Protein AF-A0A3R7VPW5-F1 (afdb_monomer)

Structure (mmCIF, N/CA/C/O backbone):
data_AF-A0A3R7VPW5-F1
#
_entry.id   AF-A0A3R7VPW5-F1
#
loop_
_atom_site.group_PDB
_atom_site.id
_atom_site.type_symbol
_atom_site.label_atom_id
_atom_site.label_alt_id
_atom_site.label_comp_id
_atom_site.label_asym_id
_atom_site.label_entity_id
_atom_site.label_seq_id
_atom_site.pdbx_PDB_ins_code
_atom_site.Cartn_x
_atom_site.Cartn_y
_atom_site.Cartn_z
_atom_site.occupancy
_atom_site.B_iso_or_equiv
_atom_site.auth_seq_id
_atom_site.auth_comp_id
_atom_site.auth_asym_id
_atom_site.auth_atom_id
_atom_site.pdbx_PDB_model_num
ATOM 1 N N . MET A 1 1 ? -19.831 1.183 9.216 1.00 70.62 1 MET A N 1
ATOM 2 C CA . MET A 1 1 ? -18.362 1.276 9.077 1.00 70.62 1 MET A CA 1
ATOM 3 C C . MET A 1 1 ? -18.044 1.295 7.594 1.00 70.62 1 MET A C 1
ATOM 5 O O . MET A 1 1 ? -18.608 0.481 6.871 1.00 70.62 1 MET A O 1
ATOM 9 N N . ALA A 1 2 ? -17.261 2.266 7.124 1.00 86.50 2 ALA A N 1
ATOM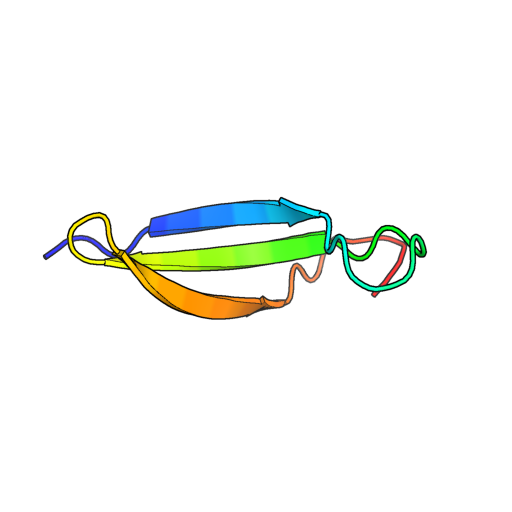 10 C CA . ALA A 1 2 ? -16.937 2.412 5.705 1.00 86.50 2 ALA A CA 1
ATOM 11 C C . ALA A 1 2 ? -15.573 1.775 5.420 1.00 86.50 2 ALA A C 1
ATOM 13 O O . ALA A 1 2 ? -14.587 2.112 6.070 1.00 86.50 2 ALA A O 1
ATOM 14 N N . MET A 1 3 ? -15.525 0.867 4.447 1.00 94.69 3 MET A N 1
ATOM 15 C CA . MET A 1 3 ? -14.277 0.283 3.964 1.00 94.69 3 MET A CA 1
ATOM 16 C C . MET A 1 3 ? -13.712 1.158 2.842 1.00 94.69 3 MET A C 1
ATOM 18 O O . MET A 1 3 ? -14.425 1.491 1.894 1.00 94.69 3 MET A O 1
ATOM 22 N N . LYS A 1 4 ? -12.427 1.511 2.930 1.00 96.81 4 LYS A N 1
ATOM 23 C CA . LYS A 1 4 ? -11.709 2.286 1.912 1.00 96.81 4 LYS A CA 1
ATOM 24 C C . LYS A 1 4 ? -10.545 1.477 1.354 1.00 96.81 4 LYS A C 1
ATOM 26 O O . LYS A 1 4 ? -9.827 0.818 2.099 1.00 96.81 4 LYS A O 1
ATOM 31 N N . TYR A 1 5 ? -10.330 1.592 0.049 1.00 97.06 5 TYR A N 1
ATOM 32 C CA . TYR A 1 5 ? -9.141 1.083 -0.624 1.00 97.06 5 TYR A CA 1
ATOM 33 C C . TYR A 1 5 ? -8.235 2.265 -0.958 1.00 97.06 5 TYR A C 1
ATOM 35 O O . TYR A 1 5 ? -8.651 3.195 -1.649 1.00 97.06 5 TYR A O 1
ATOM 43 N N . VAL A 1 6 ? -7.015 2.257 -0.425 1.00 97.19 6 VAL A N 1
ATOM 44 C CA . VAL A 1 6 ? -6.011 3.297 -0.680 1.00 97.19 6 VAL A CA 1
ATOM 45 C C . VAL A 1 6 ? -4.893 2.693 -1.510 1.00 97.19 6 VAL A C 1
ATOM 47 O O . VAL A 1 6 ? -4.158 1.837 -1.023 1.00 97.19 6 VAL A O 1
ATOM 50 N N . GLN A 1 7 ? -4.764 3.135 -2.757 1.00 97.12 7 GLN A N 1
ATOM 51 C CA . GLN A 1 7 ? -3.678 2.697 -3.624 1.00 97.12 7 GLN A CA 1
ATOM 52 C C . GLN A 1 7 ? -2.336 3.225 -3.101 1.00 97.12 7 GLN A C 1
ATOM 54 O O . GLN A 1 7 ? -2.205 4.400 -2.762 1.00 97.12 7 GLN A O 1
ATOM 59 N N . THR A 1 8 ? -1.339 2.349 -3.056 1.00 96.94 8 THR A N 1
ATOM 60 C CA . THR A 1 8 ? 0.036 2.665 -2.674 1.00 96.94 8 THR A CA 1
ATOM 61 C C . THR A 1 8 ? 1.026 1.789 -3.446 1.00 96.94 8 THR A C 1
ATOM 63 O O . THR A 1 8 ? 0.637 0.876 -4.183 1.00 96.94 8 THR A O 1
ATOM 66 N N . THR A 1 9 ? 2.313 2.058 -3.257 1.00 96.81 9 THR A N 1
ATOM 67 C CA . THR A 1 9 ? 3.423 1.291 -3.826 1.00 96.81 9 THR A CA 1
ATOM 68 C C . THR A 1 9 ? 4.064 0.427 -2.742 1.00 96.81 9 THR A C 1
ATOM 70 O O . THR A 1 9 ? 4.293 0.889 -1.626 1.00 96.81 9 THR A O 1
ATOM 73 N N . CYS A 1 10 ? 4.360 -0.835 -3.057 1.00 95.69 10 CYS A N 1
ATOM 74 C CA . CYS A 1 10 ? 5.019 -1.761 -2.141 1.00 95.69 10 CYS A CA 1
ATOM 75 C C . CYS A 1 10 ? 6.491 -1.357 -1.905 1.00 95.69 10 CYS A C 1
ATOM 77 O O . CYS A 1 10 ? 7.268 -1.331 -2.865 1.00 95.69 10 CYS A O 1
ATOM 79 N N . PRO A 1 11 ? 6.914 -1.095 -0.651 1.00 95.00 11 PRO A N 1
ATOM 80 C CA . PRO A 1 11 ? 8.279 -0.664 -0.343 1.00 95.00 11 PRO A CA 1
ATOM 81 C C . PRO A 1 11 ? 9.265 -1.829 -0.149 1.00 95.00 11 PRO A C 1
ATOM 83 O O . PRO A 1 11 ? 10.419 -1.592 0.185 1.00 95.00 11 PRO A O 1
ATOM 86 N N . TYR A 1 12 ? 8.828 -3.083 -0.310 1.00 95.81 12 TYR A N 1
ATOM 87 C CA . TYR A 1 12 ? 9.577 -4.256 0.151 1.00 95.81 12 TYR A CA 1
ATOM 88 C C . TYR A 1 12 ? 10.911 -4.480 -0.580 1.00 95.81 12 TYR A C 1
ATOM 90 O O . TYR A 1 12 ? 11.937 -4.674 0.062 1.00 95.81 12 TYR A O 1
ATOM 98 N N . CYS A 1 13 ? 10.908 -4.451 -1.915 1.00 96.00 13 CYS A N 1
ATOM 99 C CA . CYS A 1 13 ? 12.062 -4.852 -2.735 1.00 96.00 13 CYS A CA 1
ATOM 100 C C . CYS A 1 13 ? 12.447 -3.846 -3.832 1.00 96.00 13 CYS A C 1
ATOM 102 O O . CYS A 1 13 ? 13.329 -4.127 -4.636 1.00 96.00 13 CYS A O 1
ATOM 104 N N . GLY A 1 14 ? 11.779 -2.690 -3.909 1.00 94.25 14 GLY A N 1
ATOM 105 C CA . GLY A 1 14 ? 12.063 -1.661 -4.920 1.00 94.25 14 GLY A CA 1
ATOM 106 C C . GLY A 1 14 ? 11.511 -1.936 -6.326 1.00 94.25 14 GLY A C 1
ATOM 107 O O . GLY A 1 14 ? 11.634 -1.078 -7.191 1.00 94.25 14 GLY A O 1
ATOM 108 N N . THR A 1 15 ? 10.845 -3.074 -6.560 1.00 96.06 15 THR A N 1
ATOM 109 C CA . THR A 1 15 ? 10.211 -3.404 -7.856 1.00 96.06 15 THR A CA 1
ATOM 110 C C . THR A 1 15 ? 9.094 -2.429 -8.243 1.00 96.06 15 THR A C 1
ATOM 112 O O . THR A 1 15 ? 8.815 -2.246 -9.423 1.00 96.06 15 THR A O 1
ATOM 115 N N . GLY A 1 16 ? 8.452 -1.792 -7.259 1.00 95.62 16 GLY A N 1
ATOM 116 C CA . GLY A 1 16 ? 7.400 -0.806 -7.509 1.00 95.62 16 GLY A CA 1
ATOM 117 C C . GLY A 1 16 ? 6.005 -1.398 -7.736 1.00 95.62 16 GLY A C 1
ATOM 118 O O . GLY A 1 16 ? 5.178 -0.758 -8.381 1.00 95.62 16 GLY A O 1
ATOM 119 N N . CYS A 1 17 ? 5.718 -2.593 -7.204 1.00 96.44 17 CYS A N 1
ATOM 120 C CA . CYS A 1 17 ? 4.387 -3.204 -7.280 1.00 96.44 17 CYS A CA 1
ATOM 121 C C . CYS A 1 17 ? 3.317 -2.270 -6.699 1.00 96.44 17 CYS A C 1
ATOM 123 O O . CYS A 1 17 ? 3.523 -1.660 -5.644 1.00 96.44 17 CYS A O 1
ATOM 125 N N . SER A 1 18 ? 2.162 -2.185 -7.356 1.00 97.25 18 SER A N 1
ATOM 126 C CA . SER A 1 18 ? 1.029 -1.407 -6.853 1.00 97.25 18 SER A CA 1
ATOM 127 C C . SER A 1 18 ? 0.064 -2.307 -6.086 1.00 97.25 18 SER A C 1
ATOM 129 O O . SER A 1 18 ? -0.271 -3.410 -6.520 1.00 97.25 18 SER A O 1
ATOM 131 N N . MET A 1 19 ? -0.429 -1.819 -4.953 1.00 97.25 19 MET A N 1
ATOM 132 C CA . MET A 1 19 ? -1.392 -2.535 -4.120 1.00 97.25 19 MET A CA 1
ATOM 133 C C . MET A 1 19 ? -2.363 -1.562 -3.460 1.00 97.25 19 MET A C 1
ATOM 135 O O . MET A 1 19 ? -2.080 -0.374 -3.331 1.00 97.25 19 MET A O 1
ATOM 139 N N . ASN A 1 20 ? -3.505 -2.071 -3.019 1.00 97.75 20 ASN A N 1
ATOM 140 C CA . ASN A 1 20 ? -4.463 -1.319 -2.229 1.00 97.75 20 ASN A CA 1
ATOM 141 C C . ASN A 1 20 ? -4.343 -1.711 -0.757 1.00 97.75 20 ASN A C 1
ATOM 143 O O . ASN A 1 20 ? -4.441 -2.890 -0.422 1.00 97.75 20 ASN A O 1
ATOM 147 N N . LEU A 1 21 ? -4.203 -0.728 0.126 1.00 97.88 21 LEU A N 1
ATOM 148 C CA . LEU A 1 21 ? -4.417 -0.916 1.556 1.00 97.88 21 LEU A CA 1
ATOM 149 C C . LEU A 1 21 ? -5.920 -0.934 1.824 1.00 97.88 21 LEU A C 1
ATOM 151 O O . LEU A 1 21 ? -6.627 0.001 1.441 1.00 97.88 21 LEU A O 1
ATOM 155 N N . VAL A 1 22 ? -6.397 -1.986 2.484 1.00 98.06 22 VAL A N 1
ATOM 156 C CA . VAL A 1 22 ? -7.781 -2.081 2.950 1.00 98.06 22 VAL A CA 1
ATOM 157 C C . VAL A 1 22 ? -7.850 -1.399 4.309 1.00 98.06 22 VAL A C 1
ATOM 159 O O . VAL A 1 22 ? -7.234 -1.864 5.269 1.00 98.06 22 VAL A O 1
ATOM 162 N N . VAL A 1 23 ? -8.566 -0.280 4.380 1.00 98.12 23 VAL A N 1
ATOM 163 C CA . VAL A 1 23 ? -8.696 0.547 5.582 1.00 98.12 23 VAL A CA 1
ATOM 164 C C . VAL A 1 23 ? -10.126 0.460 6.109 1.00 98.12 23 VAL A 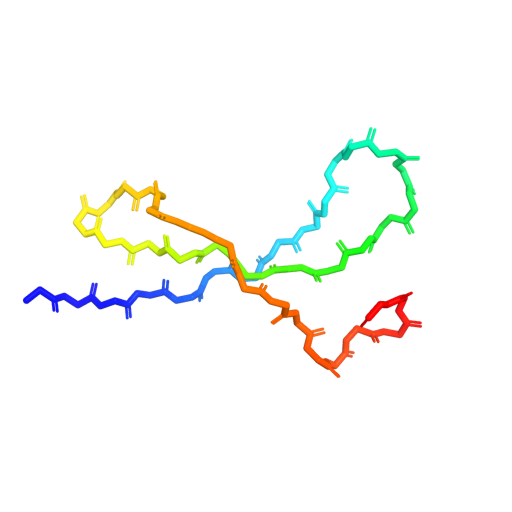C 1
ATOM 166 O O . VAL A 1 23 ? -11.077 0.708 5.366 1.00 98.12 23 VAL A O 1
ATOM 169 N N . SER A 1 24 ? -10.265 0.124 7.390 1.00 97.38 24 SER A N 1
ATOM 170 C CA . SER A 1 24 ? -11.521 0.178 8.147 1.00 97.38 24 SER A CA 1
ATOM 171 C C . SER A 1 24 ? -11.254 0.870 9.472 1.00 97.38 24 SER A C 1
ATOM 173 O O . SER A 1 24 ? -10.272 0.545 10.136 1.00 97.38 24 SER A O 1
ATOM 175 N N . ASP A 1 25 ? -12.112 1.820 9.844 1.00 95.56 25 ASP A N 1
ATOM 176 C CA . ASP A 1 25 ? -12.012 2.567 11.107 1.00 95.56 25 ASP A CA 1
ATOM 177 C C . ASP A 1 25 ? -10.598 3.141 11.337 1.00 95.56 25 ASP A C 1
ATOM 179 O O . ASP A 1 25 ? -9.981 2.944 12.385 1.00 95.56 25 ASP A O 1
ATOM 183 N N . ASP A 1 26 ? -10.061 3.780 10.289 1.00 94.56 26 ASP A N 1
ATOM 184 C CA . ASP A 1 26 ? -8.719 4.383 10.218 1.00 94.56 26 ASP A CA 1
ATOM 185 C C . ASP A 1 26 ? -7.544 3.431 10.504 1.00 94.56 26 ASP A C 1
ATOM 187 O O . ASP A 1 26 ? -6.408 3.858 10.716 1.00 94.56 26 ASP A O 1
ATOM 191 N N . LYS A 1 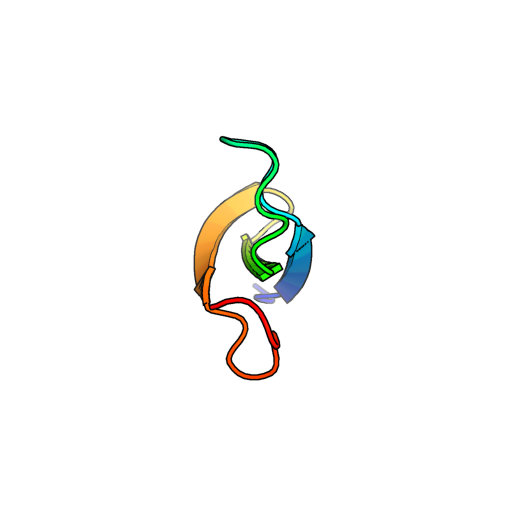27 ? -7.783 2.117 10.445 1.00 97.00 27 LYS A N 1
ATOM 192 C CA . LYS A 1 27 ? -6.758 1.081 10.576 1.00 97.00 27 LYS A CA 1
ATOM 193 C C . LYS A 1 27 ? -6.598 0.306 9.282 1.00 97.00 27 LYS A C 1
ATOM 195 O O . LYS A 1 27 ? -7.571 -0.032 8.611 1.00 97.00 27 LYS A O 1
ATOM 200 N N . VAL A 1 28 ? -5.352 -0.028 8.958 1.00 97.50 28 VAL A N 1
ATOM 201 C CA . VAL A 1 28 ? -5.048 -0.977 7.884 1.00 97.50 28 VAL A CA 1
ATOM 202 C C . VAL A 1 28 ? -5.396 -2.377 8.384 1.00 97.50 28 VAL A C 1
ATOM 204 O O . VAL A 1 28 ? -4.809 -2.852 9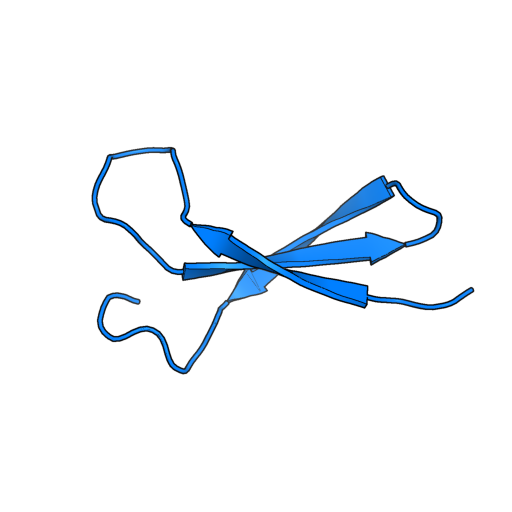.353 1.00 97.50 28 VAL A O 1
ATOM 207 N N . VAL A 1 29 ? -6.356 -3.024 7.730 1.00 97.94 29 VAL A N 1
ATOM 208 C CA . VAL A 1 29 ? -6.847 -4.3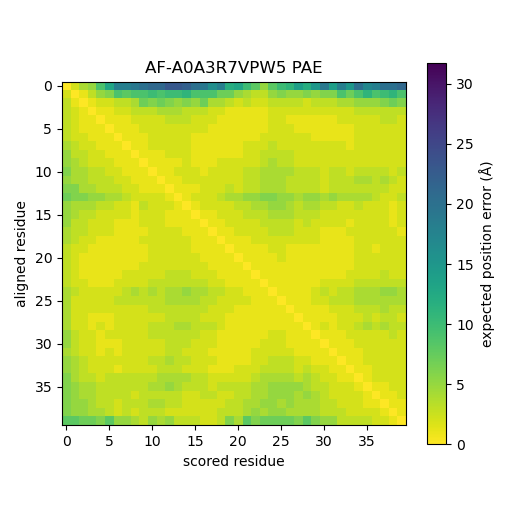67 8.085 1.00 97.94 29 VAL A CA 1
ATOM 209 C C . VAL A 1 29 ? -6.463 -5.429 7.055 1.00 97.94 29 VAL A C 1
ATOM 211 O O . VAL A 1 29 ? -6.686 -6.614 7.279 1.00 97.94 29 VAL A O 1
ATOM 214 N N . GLY A 1 30 ? -5.873 -5.026 5.928 1.00 97.50 30 GLY A N 1
ATOM 215 C CA . GLY A 1 30 ? -5.422 -5.951 4.897 1.00 97.50 30 GLY A CA 1
ATOM 216 C C . GLY A 1 30 ? -4.831 -5.262 3.674 1.00 97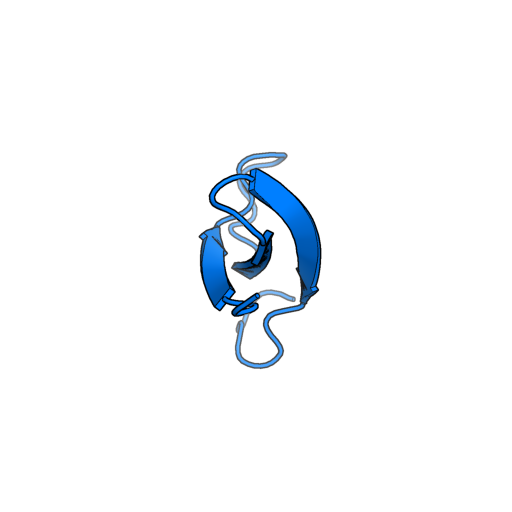.50 30 GLY A C 1
ATOM 217 O O . GLY A 1 30 ? -4.689 -4.038 3.623 1.00 97.50 30 GLY A O 1
ATOM 218 N N . VAL A 1 31 ? -4.507 -6.078 2.674 1.00 97.12 31 VAL A N 1
ATOM 219 C CA . VAL A 1 31 ? -3.971 -5.652 1.379 1.00 97.12 31 VAL A CA 1
ATOM 220 C C . VAL A 1 31 ? -4.740 -6.369 0.271 1.00 97.12 31 VAL A C 1
ATOM 222 O O . VAL A 1 31 ? -5.054 -7.549 0.399 1.00 97.12 31 VAL A O 1
ATOM 225 N N . ALA A 1 32 ? -5.027 -5.660 -0.816 1.00 96.56 32 ALA A N 1
ATOM 226 C CA . ALA A 1 32 ? -5.606 -6.212 -2.03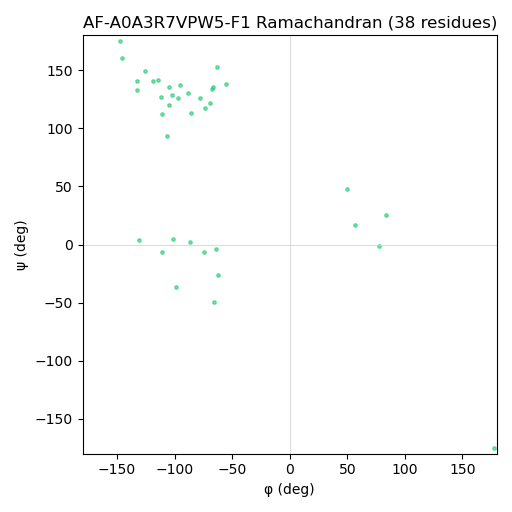5 1.00 96.56 32 ALA A CA 1
ATOM 227 C C . ALA A 1 32 ? -4.729 -5.859 -3.251 1.00 96.56 32 ALA A C 1
ATOM 229 O O . ALA A 1 32 ? -4.088 -4.803 -3.257 1.00 96.56 32 ALA A O 1
ATOM 230 N N . PRO A 1 33 ? -4.690 -6.703 -4.295 1.00 95.12 33 PRO A N 1
ATOM 231 C CA . PRO A 1 33 ? -3.961 -6.390 -5.520 1.00 95.12 33 PRO A CA 1
ATOM 232 C C . PRO A 1 33 ? -4.542 -5.156 -6.227 1.00 95.12 33 PRO A C 1
ATOM 234 O O . PRO A 1 33 ? -5.736 -4.856 -6.127 1.00 95.12 33 PRO A O 1
ATOM 237 N N . TYR A 1 34 ? -3.695 -4.447 -6.974 1.00 96.38 34 TYR A N 1
ATOM 238 C CA . TYR A 1 34 ? -4.128 -3.412 -7.909 1.00 96.38 34 TYR A CA 1
ATOM 239 C C . TYR A 1 34 ? -3.988 -3.925 -9.345 1.00 96.38 34 TYR A C 1
ATOM 241 O O . TYR A 1 34 ? -2.943 -3.779 -9.966 1.00 96.38 34 TYR A O 1
ATOM 249 N N . HIS A 1 35 ? -5.066 -4.494 -9.888 1.00 92.94 35 HIS A N 1
ATOM 250 C CA . HIS A 1 35 ? -5.074 -5.199 -11.183 1.00 92.94 35 HIS A CA 1
ATOM 251 C C . HIS A 1 35 ? -4.770 -4.345 -12.424 1.00 92.94 35 HIS A C 1
ATOM 253 O O . HIS A 1 35 ? -4.751 -4.862 -13.536 1.00 92.94 35 HIS A O 1
ATOM 259 N N . ARG A 1 36 ? -4.592 -3.031 -12.266 1.00 93.00 36 ARG A N 1
ATOM 260 C CA . ARG A 1 36 ? -4.190 -2.132 -13.357 1.00 93.00 36 ARG A CA 1
ATOM 261 C C . ARG A 1 36 ? -2.705 -1.774 -13.294 1.00 93.00 36 ARG A C 1
ATOM 263 O O . ARG A 1 36 ? -2.271 -0.911 -14.053 1.00 93.00 36 ARG A O 1
ATOM 270 N N . SER A 1 37 ? -1.946 -2.356 -12.364 1.00 93.12 37 SER A N 1
ATOM 271 C CA . SER A 1 37 ? -0.506 -2.139 -12.320 1.00 93.12 37 SER A CA 1
ATOM 272 C C . SER A 1 37 ? 0.136 -2.756 -13.563 1.00 93.12 37 SER A C 1
ATOM 274 O O . SER A 1 37 ? -0.190 -3.886 -13.911 1.00 93.12 37 SER A O 1
ATOM 276 N N . PRO A 1 38 ? 1.071 -2.064 -14.231 1.00 93.88 38 PRO A N 1
ATOM 277 C CA . PRO A 1 38 ? 1.874 -2.689 -15.276 1.00 93.88 38 PRO A CA 1
ATOM 278 C C . PRO A 1 38 ? 2.942 -3.638 -14.702 1.00 93.88 38 PRO A C 1
ATOM 280 O O . PRO A 1 38 ? 3.641 -4.291 -15.470 1.00 93.88 38 PRO A O 1
ATOM 283 N N . VAL A 1 39 ? 3.107 -3.678 -13.372 1.00 94.19 39 VAL A N 1
ATOM 284 C CA . VAL A 1 39 ? 4.171 -4.425 -12.687 1.00 94.19 39 VAL A CA 1
ATOM 285 C C . VAL A 1 39 ? 3.690 -5.782 -12.154 1.00 94.19 39 VAL A C 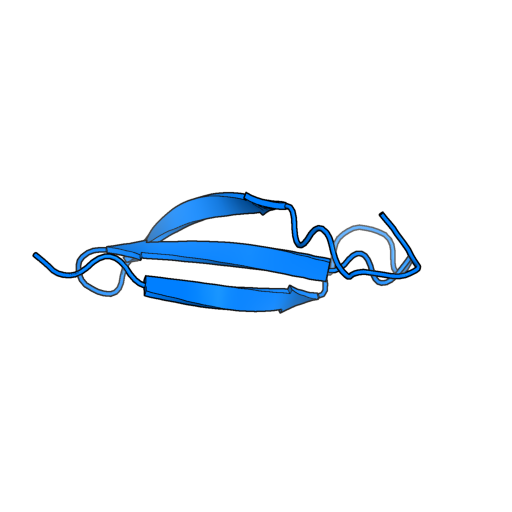1
ATOM 287 O O . VAL A 1 39 ? 4.473 -6.731 -12.167 1.00 94.19 39 VAL A O 1
ATOM 290 N N . ASN A 1 40 ? 2.442 -5.889 -11.670 1.00 90.12 40 ASN A N 1
ATOM 291 C CA . ASN A 1 40 ? 1.914 -7.069 -10.965 1.00 90.12 40 ASN A CA 1
ATOM 292 C C . ASN A 1 40 ? 0.390 -7.229 -11.054 1.00 90.12 40 ASN A C 1
ATOM 294 O O . ASN A 1 40 ? -0.302 -6.240 -11.375 1.00 90.12 40 ASN A O 1
#

Solvent-accessible surface area (backbon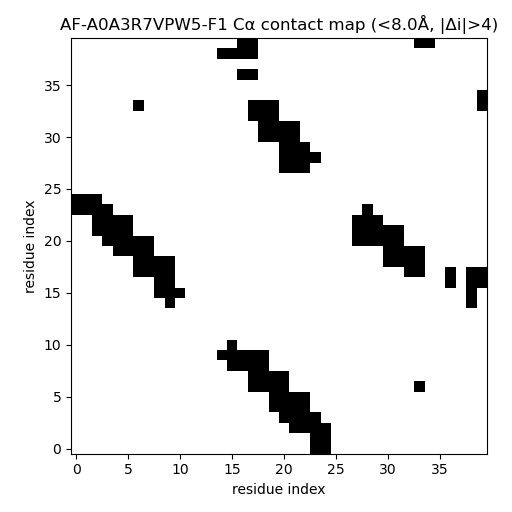e atoms only — not comparable to full-atom values): 2540 Å² total; per-residue (Å²): 136,69,79,44,76,44,79,46,66,47,82,85,79,72,82,58,37,44,31,21,39,33,30,45,90,94,35,80,78,49,74,44,82,31,88,82,36,96,73,86

Radius of gyration: 10.83 Å; Cα contacts (8 Å, |Δi|>4): 73; chains: 1; bounding box: 30×12×26 Å

Secondary structure (DSSP, 8-state):
--EEEEEEE--SSSS--EEEEEEETTEEEEEEE-TT-S--

Sequence (40 aa):
MAMKYVQTTCPYCGTGCSMNLVVSDDKVVGVAPYHRSPVN

pLDDT: mean 95.12, std 4.53, range [70.62, 98.12]

Nearest PDB structures (foldseek):
  7bkb-assembly1_D  TM=9.466E-01  e=3.178E-03  Methanospirillum hungatei JF-1
  2nya-assembly2_F  TM=9.062E-01  e=6.886E-02  Escherichia coli K-12
  6cz9-assembly1_A  TM=8.824E-01  e=4.708E-01  Shewanella sp. ANA-3
  2vpw-assembly1_E  TM=7.544E-01  e=7.862E-01  Thermus thermophilus HB27
  4p57-assembly1_B  TM=5.151E-01  e=6.515E+00  Homo sapiens

Foldseek 3Di:
DDWDWDWDFDPPPPLGAIWTFTDDPNDRPDIGHDVPDPRD

Mean predicted aligned error: 2.71 Å